Protein AF-A0AAV1V8N3-F1 (afdb_monomer)

InterPro domains:
  IPR061502 Copia/RE1/RE2-like, N-terminal domain [PF14223] (1-70)

Structure (mmCIF, N/CA/C/O backbone):
data_AF-A0AAV1V8N3-F1
#
_entry.id   AF-A0AAV1V8N3-F1
#
loop_
_atom_site.group_PDB
_atom_site.id
_atom_site.type_symbol
_atom_site.label_atom_id
_atom_site.label_alt_id
_atom_site.label_comp_id
_atom_site.label_asym_id
_atom_site.label_entity_id
_atom_site.label_seq_id
_atom_site.pdbx_PDB_ins_code
_atom_site.Cartn_x
_atom_site.Cartn_y
_atom_site.Cartn_z
_atom_site.occupancy
_atom_site.B_iso_or_equiv
_atom_site.auth_seq_id
_atom_site.auth_comp_id
_atom_site.auth_asym_id
_atom_site.auth_atom_id
_atom_site.pdbx_PDB_model_num
ATOM 1 N N . MET A 1 1 ? 32.114 -0.956 -7.779 1.00 60.34 1 MET A N 1
ATOM 2 C CA . MET A 1 1 ? 30.840 -1.568 -7.357 1.00 60.34 1 MET A CA 1
ATOM 3 C C . MET A 1 1 ? 29.993 -1.620 -8.609 1.00 60.34 1 MET A C 1
ATOM 5 O O . MET A 1 1 ? 29.752 -0.560 -9.170 1.00 60.34 1 MET A O 1
ATOM 9 N N . GLU A 1 2 ? 29.716 -2.807 -9.145 1.00 76.31 2 GLU A N 1
ATOM 10 C CA . GLU A 1 2 ? 28.837 -2.915 -10.315 1.00 76.31 2 GLU A CA 1
ATOM 11 C C . GLU A 1 2 ? 27.422 -2.522 -9.893 1.00 76.31 2 GLU A C 1
ATOM 13 O O . GLU A 1 2 ? 26.964 -2.928 -8.825 1.00 76.31 2 GLU A O 1
ATOM 18 N N . ASP A 1 3 ? 26.767 -1.681 -10.691 1.00 81.81 3 ASP A N 1
ATOM 19 C CA . ASP A 1 3 ? 25.397 -1.265 -10.419 1.00 81.81 3 ASP A CA 1
ATOM 20 C C . ASP A 1 3 ? 24.465 -2.475 -10.630 1.00 81.81 3 ASP A C 1
ATOM 22 O O . ASP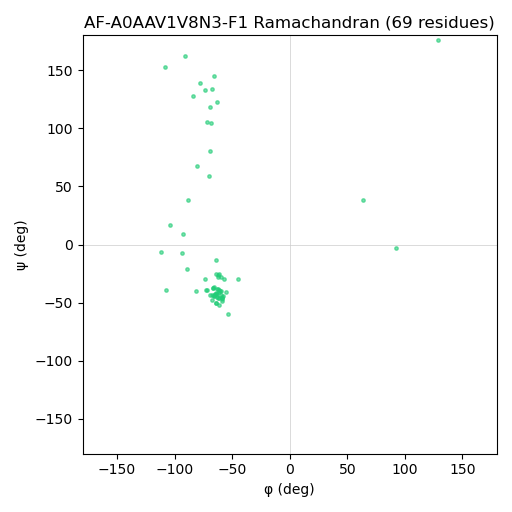 A 1 3 ? 24.397 -3.009 -11.745 1.00 81.81 3 ASP A O 1
ATOM 26 N N . PRO A 1 4 ? 23.754 -2.931 -9.580 1.00 82.19 4 PRO A N 1
ATOM 27 C CA . PRO A 1 4 ? 22.894 -4.109 -9.645 1.00 82.19 4 PRO A CA 1
ATOM 28 C C . PRO A 1 4 ? 21.704 -3.940 -10.602 1.00 82.19 4 PRO A C 1
ATOM 30 O O . PRO A 1 4 ? 21.061 -4.930 -10.943 1.00 82.19 4 PRO A O 1
ATOM 33 N N . GLN A 1 5 ? 21.416 -2.714 -11.048 1.00 82.81 5 GLN A N 1
ATOM 34 C CA . GLN A 1 5 ? 20.316 -2.388 -11.954 1.00 82.81 5 GLN A CA 1
ATOM 35 C C . GLN A 1 5 ? 20.715 -2.484 -13.431 1.00 82.81 5 GLN A C 1
ATOM 37 O O . GLN A 1 5 ? 19.858 -2.687 -14.293 1.00 82.81 5 GLN A O 1
ATOM 42 N N . LEU A 1 6 ? 22.015 -2.406 -13.749 1.00 84.38 6 LEU A N 1
ATOM 43 C CA . LEU A 1 6 ? 22.511 -2.476 -15.129 1.00 84.38 6 LEU A CA 1
ATOM 44 C C . LEU A 1 6 ? 22.058 -3.735 -15.888 1.00 84.38 6 LEU A C 1
ATOM 46 O O . LEU A 1 6 ? 21.673 -3.599 -17.051 1.00 84.38 6 LEU A O 1
ATOM 50 N N . PRO A 1 7 ? 22.037 -4.946 -15.293 1.00 89.44 7 PRO A N 1
ATOM 51 C CA . PRO A 1 7 ? 21.551 -6.142 -15.980 1.00 89.44 7 PRO A CA 1
ATOM 52 C C . PRO A 1 7 ? 20.087 -6.060 -16.437 1.00 89.44 7 PRO A C 1
ATOM 54 O O . PRO A 1 7 ? 19.738 -6.692 -17.431 1.00 89.44 7 PRO A O 1
ATOM 57 N N . LEU A 1 8 ? 19.246 -5.276 -15.754 1.00 83.69 8 LEU A N 1
ATOM 58 C CA . LEU A 1 8 ? 17.804 -5.187 -16.025 1.00 83.69 8 LEU A CA 1
ATOM 59 C C . LEU A 1 8 ? 17.500 -4.406 -17.311 1.00 83.69 8 LEU A C 1
ATOM 61 O O . LEU A 1 8 ? 16.523 -4.690 -18.002 1.00 83.69 8 LEU A O 1
ATOM 65 N N . VAL A 1 9 ? 18.369 -3.454 -17.660 1.00 89.69 9 VAL A N 1
ATOM 66 C CA . VAL A 1 9 ? 18.202 -2.564 -18.822 1.00 89.69 9 VAL A CA 1
ATOM 67 C C . VAL A 1 9 ? 19.215 -2.816 -19.935 1.00 89.69 9 VAL A C 1
ATOM 69 O O . VAL A 1 9 ? 19.085 -2.260 -21.022 1.00 89.69 9 VAL A O 1
ATOM 72 N N . ARG A 1 10 ? 20.207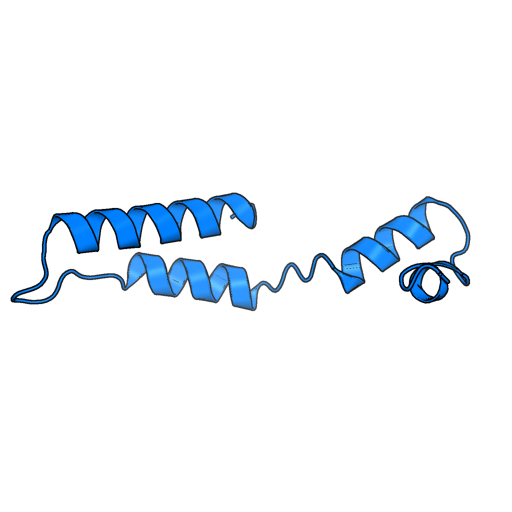 -3.688 -19.712 1.00 89.19 10 ARG A N 1
ATOM 73 C CA . ARG A 1 10 ? 21.303 -3.948 -20.664 1.00 89.19 10 ARG A CA 1
ATOM 74 C C . ARG A 1 10 ? 20.833 -4.413 -22.045 1.00 89.19 10 ARG A C 1
ATOM 76 O O . ARG A 1 10 ? 21.526 -4.177 -23.027 1.00 89.19 10 ARG A O 1
ATOM 83 N N . SER A 1 11 ? 19.691 -5.092 -22.116 1.00 88.56 11 SER A N 1
ATOM 84 C CA . SER A 1 11 ? 19.097 -5.601 -23.361 1.00 88.56 11 SER A CA 1
ATOM 85 C C . SER A 1 11 ? 17.910 -4.768 -23.858 1.00 88.56 11 SER A C 1
ATOM 87 O O . SER A 1 11 ? 17.106 -5.264 -24.649 1.00 88.56 11 SER A O 1
ATOM 89 N N . ALA A 1 12 ? 17.754 -3.536 -23.368 1.00 92.50 12 ALA A N 1
ATOM 90 C CA . ALA A 1 12 ? 16.690 -2.641 -23.795 1.00 92.50 12 ALA A CA 1
ATOM 91 C C . ALA A 1 12 ? 16.993 -1.984 -25.152 1.00 92.50 12 ALA A C 1
ATOM 93 O O . ALA A 1 12 ? 18.105 -1.520 -25.401 1.00 92.50 12 ALA A O 1
ATOM 94 N N . ASN A 1 13 ? 15.980 -1.880 -26.010 1.00 91.81 13 ASN A N 1
ATOM 95 C CA . ASN A 1 13 ? 16.074 -1.317 -27.362 1.00 91.81 13 ASN A CA 1
ATOM 96 C C . ASN A 1 13 ? 15.841 0.206 -27.395 1.00 91.81 13 ASN A C 1
ATOM 98 O O . ASN A 1 13 ? 15.200 0.732 -28.304 1.00 91.81 13 ASN A O 1
ATOM 102 N N . GLY A 1 14 ? 16.341 0.919 -26.385 1.00 92.81 14 GLY A N 1
ATOM 103 C CA . GLY A 1 14 ? 16.206 2.369 -26.246 1.00 92.81 14 GLY A CA 1
ATOM 104 C C . GLY A 1 14 ? 15.680 2.803 -24.881 1.00 92.81 14 GLY A C 1
ATOM 105 O O . GLY A 1 14 ? 15.340 1.983 -24.030 1.00 92.81 14 GLY A O 1
ATOM 106 N N . ALA A 1 15 ? 15.614 4.121 -24.679 1.00 92.00 15 ALA A N 1
ATOM 107 C CA . ALA A 1 15 ? 15.284 4.721 -23.386 1.00 92.00 15 ALA A CA 1
ATOM 108 C C . ALA A 1 15 ? 13.888 4.332 -22.877 1.00 92.00 15 ALA A C 1
ATOM 110 O O . ALA A 1 15 ? 13.725 4.068 -21.691 1.00 92.00 15 ALA A O 1
ATOM 111 N N . HIS A 1 16 ? 12.898 4.254 -23.771 1.00 92.25 16 HIS A N 1
ATOM 112 C CA . HIS A 1 16 ? 11.537 3.877 -23.393 1.00 92.25 16 HIS A CA 1
ATOM 113 C C . HIS A 1 16 ? 11.451 2.412 -22.935 1.00 92.25 16 HIS A C 1
ATOM 115 O O . HIS A 1 16 ? 10.934 2.151 -21.85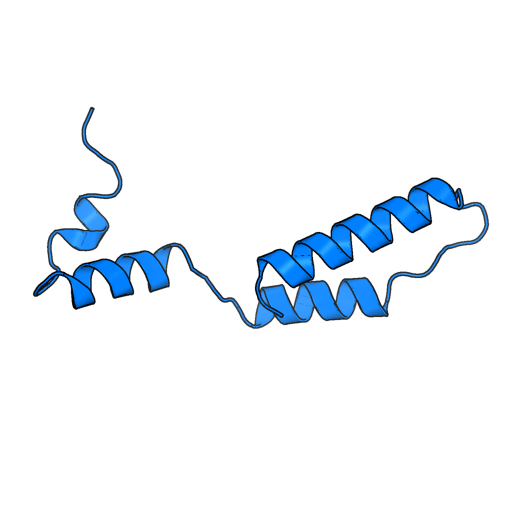8 1.00 92.25 16 HIS A O 1
ATOM 121 N N . ASP A 1 17 ? 12.036 1.473 -23.690 1.00 92.50 17 ASP A N 1
ATOM 122 C CA . ASP A 1 17 ? 12.086 0.048 -23.312 1.00 92.50 17 ASP A CA 1
ATOM 123 C C . ASP A 1 17 ? 12.874 -0.158 -22.005 1.00 92.50 17 ASP A C 1
ATOM 125 O O . ASP A 1 17 ? 12.476 -0.934 -21.142 1.00 92.50 17 ASP A O 1
ATOM 129 N N . ALA A 1 18 ? 13.963 0.593 -21.805 1.00 92.06 18 ALA A N 1
ATOM 130 C CA . ALA A 1 18 ? 14.724 0.553 -20.558 1.00 92.06 18 ALA A CA 1
ATOM 131 C C . ALA A 1 18 ? 13.875 1.020 -19.367 1.00 92.06 18 ALA A C 1
ATOM 133 O O . ALA A 1 18 ? 13.858 0.357 -18.330 1.00 92.06 18 ALA A O 1
ATOM 134 N N . TRP A 1 19 ? 13.146 2.127 -19.530 1.00 89.88 19 TRP A N 1
ATOM 135 C CA . TRP A 1 19 ? 12.263 2.662 -18.499 1.00 89.88 19 TRP A CA 1
ATOM 136 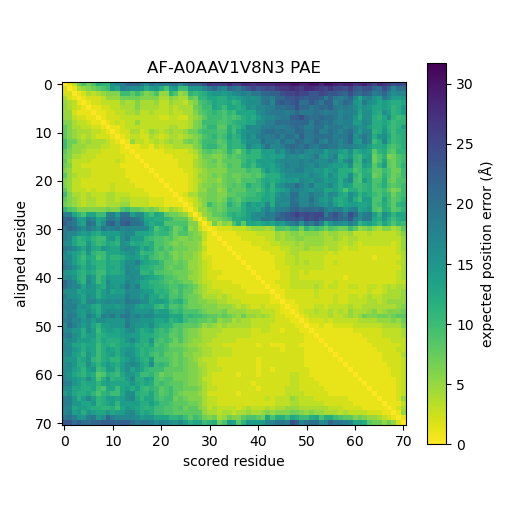C C . TRP A 1 19 ? 11.116 1.703 -18.178 1.00 89.88 19 TRP A C 1
ATOM 138 O O . TRP A 1 19 ? 10.962 1.332 -17.023 1.00 89.88 19 TRP A O 1
ATOM 148 N N . SER A 1 20 ? 10.393 1.201 -19.183 1.00 87.56 20 SER A N 1
ATOM 149 C CA . SER A 1 20 ? 9.272 0.273 -18.975 1.00 87.56 20 SER A CA 1
ATOM 150 C C . SER A 1 20 ? 9.686 -1.054 -18.329 1.00 87.56 20 SER A C 1
ATOM 152 O O . SER A 1 20 ? 8.895 -1.672 -17.621 1.00 87.56 20 SER A O 1
ATOM 154 N N . ARG A 1 21 ? 10.929 -1.512 -18.531 1.00 88.88 21 ARG A N 1
ATOM 155 C CA . ARG A 1 21 ? 11.461 -2.695 -17.832 1.00 88.88 21 ARG A CA 1
ATOM 156 C C . ARG A 1 21 ? 11.764 -2.425 -16.364 1.00 88.88 21 ARG A C 1
ATOM 158 O O . ARG A 1 21 ? 11.514 -3.296 -15.535 1.00 88.88 21 ARG A O 1
ATOM 165 N N . LEU A 1 22 ? 12.300 -1.248 -16.045 1.00 86.25 22 LEU A N 1
ATOM 166 C CA . LEU A 1 22 ? 12.483 -0.824 -14.655 1.00 86.25 22 LEU A CA 1
ATOM 167 C C . LEU A 1 22 ? 11.127 -0.644 -13.970 1.00 86.25 22 LEU A C 1
ATOM 169 O O . LEU A 1 22 ? 10.943 -1.136 -12.861 1.00 86.25 22 LEU A O 1
ATOM 173 N N . GLU A 1 23 ? 10.174 -0.029 -14.667 1.00 82.88 23 GLU A N 1
ATOM 174 C CA . GLU A 1 23 ? 8.776 0.098 -14.257 1.00 82.88 23 GLU A CA 1
ATOM 175 C C . GLU A 1 23 ? 8.197 -1.287 -13.932 1.00 82.88 23 GLU A C 1
ATOM 177 O O . GLU A 1 23 ? 7.930 -1.580 -12.779 1.00 82.88 23 GLU A O 1
ATOM 182 N N . GLY A 1 24 ? 8.163 -2.236 -14.871 1.00 78.00 24 GLY A N 1
ATOM 183 C CA . GLY A 1 24 ? 7.612 -3.572 -14.598 1.00 78.00 24 GLY A CA 1
ATOM 184 C C . GLY A 1 24 ? 8.336 -4.378 -13.502 1.00 78.00 24 GLY A C 1
ATOM 185 O O . GLY A 1 24 ? 7.732 -5.258 -12.884 1.00 78.00 24 GLY A O 1
ATOM 186 N N . GLN A 1 25 ? 9.620 -4.106 -13.250 1.00 79.62 25 GLN A N 1
ATOM 187 C CA . GLN A 1 25 ? 10.401 -4.795 -12.218 1.00 79.62 25 GLN A CA 1
ATOM 188 C C . GLN A 1 25 ? 10.165 -4.221 -10.813 1.00 79.62 25 GLN A C 1
ATOM 190 O O . GLN A 1 25 ? 10.115 -4.987 -9.844 1.00 79.62 25 GLN A O 1
ATOM 195 N N . PHE A 1 26 ? 10.063 -2.895 -10.695 1.00 76.50 26 PHE A N 1
ATOM 196 C CA . PHE A 1 26 ? 10.006 -2.177 -9.415 1.00 76.50 26 PHE A CA 1
ATOM 197 C C . PHE A 1 26 ? 8.622 -1.626 -9.106 1.00 76.50 26 PHE A C 1
ATOM 199 O O . PHE A 1 26 ? 8.155 -1.729 -7.973 1.00 76.50 26 PHE A O 1
ATOM 206 N N . GLU A 1 27 ? 7.938 -1.121 -10.119 1.00 69.25 27 GLU A N 1
ATOM 207 C CA . GLU A 1 27 ? 6.522 -0.793 -10.099 1.00 69.25 27 GLU A CA 1
ATOM 208 C C . GLU A 1 27 ? 5.724 -2.083 -10.317 1.00 69.25 27 GLU A C 1
ATOM 210 O O . GLU A 1 27 ? 5.038 -2.313 -11.313 1.00 69.25 27 GLU A O 1
ATOM 215 N N . LYS A 1 28 ? 5.805 -2.976 -9.322 1.00 60.75 28 LYS A N 1
ATOM 216 C CA . LYS A 1 28 ? 4.738 -3.949 -9.103 1.00 60.75 28 LYS A CA 1
ATOM 217 C C . LYS A 1 28 ? 3.538 -3.171 -8.603 1.00 60.75 28 LYS A C 1
ATOM 219 O O . LYS A 1 28 ? 3.235 -3.153 -7.414 1.00 60.75 28 LYS A O 1
ATOM 224 N N . ASP A 1 29 ? 2.835 -2.575 -9.550 1.00 63.16 29 ASP A N 1
ATOM 225 C CA . ASP A 1 29 ? 1.498 -2.036 -9.399 1.00 63.16 29 ASP A CA 1
ATOM 226 C C . ASP A 1 29 ? 0.535 -3.222 -9.238 1.00 63.16 29 ASP A C 1
ATOM 228 O O . ASP A 1 29 ? -0.325 -3.530 -10.065 1.00 63.16 29 ASP A O 1
ATOM 232 N N . SER A 1 30 ? 0.777 -4.025 -8.203 1.00 68.81 30 SER A N 1
ATOM 233 C CA . SER A 1 30 ? 0.047 -5.247 -7.984 1.00 68.81 30 SER A CA 1
ATOM 234 C C . SER A 1 30 ? -1.332 -4.783 -7.549 1.00 68.81 30 SER A C 1
ATOM 236 O O . SER A 1 30 ? -1.559 -4.280 -6.450 1.00 68.81 30 SER A O 1
ATOM 238 N N . LEU A 1 31 ? -2.286 -4.913 -8.468 1.00 70.44 31 LEU A N 1
ATOM 239 C CA . LEU A 1 31 ? -3.708 -4.731 -8.204 1.00 70.44 31 LEU A CA 1
ATOM 240 C C . LEU A 1 31 ? -4.106 -5.448 -6.899 1.00 70.44 31 LEU A C 1
ATOM 242 O O . LEU A 1 31 ? -5.007 -5.004 -6.193 1.00 70.44 31 LEU A O 1
ATOM 246 N N . ALA A 1 32 ? -3.401 -6.536 -6.566 1.00 81.06 32 ALA A N 1
ATOM 247 C CA . ALA A 1 32 ? -3.513 -7.259 -5.313 1.00 81.06 32 ALA A CA 1
ATOM 248 C C . ALA A 1 32 ? -3.089 -6.435 -4.083 1.00 81.06 32 ALA A C 1
ATOM 250 O O . ALA A 1 32 ? -3.82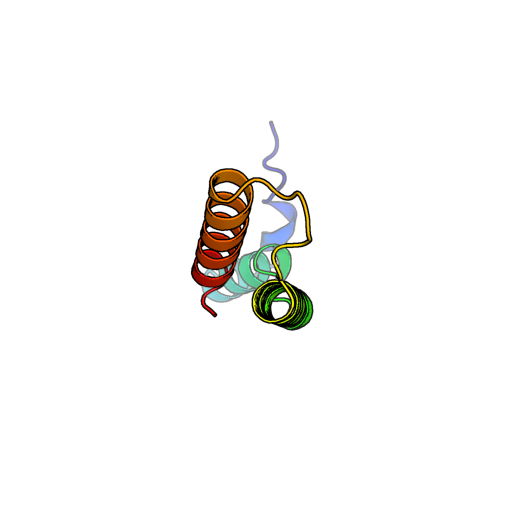6 -6.465 -3.103 1.00 81.06 32 ALA A O 1
ATOM 251 N N . ASP A 1 33 ? -1.997 -5.669 -4.123 1.00 82.12 33 ASP A N 1
ATOM 252 C CA . ASP A 1 33 ? -1.549 -4.791 -3.031 1.00 82.12 33 ASP A CA 1
ATOM 253 C C . ASP A 1 33 ? -2.492 -3.598 -2.852 1.00 82.12 33 ASP A C 1
ATOM 255 O O . ASP A 1 33 ? -2.931 -3.321 -1.733 1.00 82.12 33 ASP A O 1
ATOM 259 N N . LYS A 1 34 ? -2.928 -2.967 -3.953 1.00 84.69 34 LYS A N 1
ATOM 260 C CA . LYS A 1 34 ? -3.965 -1.915 -3.912 1.00 84.69 34 LYS A CA 1
ATOM 261 C C . LYS A 1 34 ? -5.271 -2.448 -3.313 1.00 84.69 34 LYS A C 1
ATOM 263 O O . LYS A 1 34 ? -5.872 -1.834 -2.428 1.00 84.69 34 LYS A O 1
ATOM 268 N N . LEU A 1 35 ? -5.708 -3.628 -3.757 1.00 87.62 35 LEU A N 1
ATOM 269 C CA . LEU A 1 35 ? -6.908 -4.298 -3.254 1.00 87.62 35 LEU A CA 1
ATOM 270 C C . LEU A 1 35 ? -6.754 -4.737 -1.792 1.00 87.62 35 LEU A C 1
ATOM 272 O O . LEU A 1 35 ? -7.715 -4.652 -1.025 1.00 87.62 35 LEU A O 1
ATOM 276 N N . PHE A 1 36 ? -5.568 -5.195 -1.397 1.00 89.88 36 PHE A N 1
ATOM 277 C CA . PHE A 1 36 ? -5.241 -5.569 -0.027 1.00 89.88 36 PHE A CA 1
ATOM 278 C C . PHE A 1 36 ? -5.321 -4.358 0.904 1.00 89.88 36 PHE A C 1
ATOM 280 O O . PHE A 1 36 ? -6.036 -4.424 1.906 1.00 89.88 36 PHE A O 1
ATOM 287 N N . LEU A 1 37 ? -4.678 -3.242 0.545 1.00 92.12 37 LEU A N 1
ATOM 288 C CA . LEU A 1 37 ? -4.694 -2.002 1.324 1.00 92.12 37 LEU A CA 1
ATOM 289 C C . LEU A 1 37 ? -6.110 -1.435 1.453 1.00 92.12 37 LEU A C 1
ATOM 291 O O . LEU A 1 37 ? -6.552 -1.167 2.571 1.00 92.12 37 LEU A O 1
ATOM 295 N N . ARG A 1 38 ? -6.878 -1.369 0.356 1.00 90.94 38 ARG A N 1
ATOM 296 C CA . ARG A 1 38 ? -8.288 -0.939 0.398 1.00 90.94 38 ARG A CA 1
ATOM 297 C C . ARG A 1 38 ? -9.137 -1.830 1.304 1.00 90.94 38 ARG A C 1
ATOM 299 O O . ARG A 1 38 ? -9.866 -1.327 2.154 1.00 90.94 38 ARG A O 1
ATOM 306 N N . ARG A 1 39 ? -9.023 -3.159 1.179 1.00 94.81 39 ARG A N 1
ATOM 307 C CA . ARG A 1 39 ? -9.752 -4.105 2.047 1.00 94.81 39 ARG A CA 1
ATOM 308 C C . ARG A 1 39 ? -9.362 -3.945 3.512 1.00 94.81 39 ARG A C 1
ATOM 310 O O . ARG A 1 39 ? -10.238 -4.019 4.370 1.00 94.81 39 ARG A O 1
ATOM 317 N N . ARG A 1 40 ? -8.074 -3.748 3.798 1.00 94.88 40 ARG A N 1
ATOM 318 C CA . ARG A 1 40 ? -7.556 -3.556 5.155 1.00 94.88 40 ARG A CA 1
ATOM 319 C C . ARG A 1 40 ? -8.064 -2.252 5.763 1.00 94.88 40 ARG A C 1
ATOM 321 O O . ARG A 1 40 ? -8.518 -2.284 6.899 1.00 94.88 40 ARG A O 1
ATOM 328 N N . PHE A 1 41 ? -8.056 -1.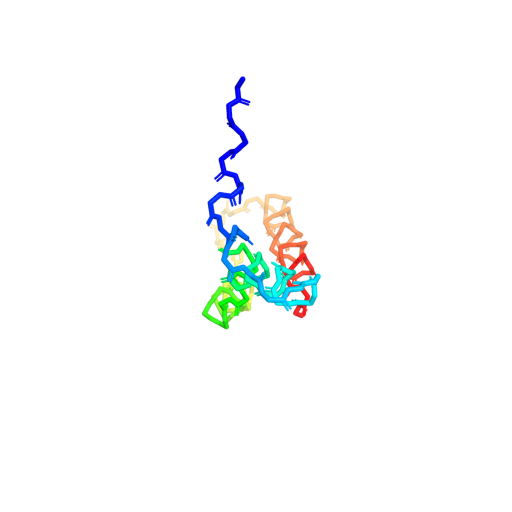159 5.003 1.00 93.81 41 PHE A N 1
ATOM 329 C CA . PHE A 1 41 ? -8.604 0.129 5.426 1.00 93.81 41 PHE A CA 1
ATOM 330 C C . PHE A 1 41 ? -10.107 0.038 5.708 1.00 93.81 41 PHE A C 1
ATOM 332 O O . PHE A 1 41 ? -10.538 0.339 6.814 1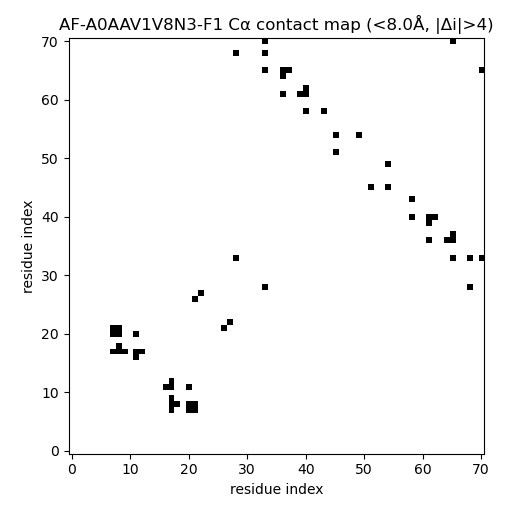.00 93.81 41 PHE A O 1
ATOM 339 N N . SER A 1 42 ? -10.909 -0.480 4.770 1.00 93.62 42 SER A N 1
ATOM 340 C CA . SER A 1 42 ? -12.367 -0.592 4.954 1.00 93.62 42 SER A CA 1
ATOM 341 C C . SER A 1 42 ? -12.781 -1.532 6.090 1.00 93.62 42 SER A C 1
ATOM 343 O O . SER A 1 42 ? -13.882 -1.408 6.620 1.00 93.62 42 SER A O 1
ATOM 345 N N . ARG A 1 43 ? -11.936 -2.509 6.441 1.00 96.12 43 ARG A N 1
ATOM 346 C CA . ARG A 1 43 ? -12.183 -3.442 7.550 1.00 96.12 43 ARG A CA 1
ATOM 347 C C . ARG A 1 43 ? -11.569 -2.989 8.869 1.00 96.12 43 ARG A C 1
ATOM 349 O O . ARG A 1 43 ? -11.808 -3.656 9.872 1.00 96.12 43 ARG A O 1
ATOM 356 N N . ALA A 1 44 ? -10.777 -1.919 8.887 1.00 94.94 44 ALA A N 1
ATOM 357 C CA . ALA A 1 44 ? -10.155 -1.436 10.106 1.00 94.94 44 ALA A CA 1
ATOM 358 C C . ALA A 1 44 ? -11.238 -0.884 11.039 1.00 94.94 44 ALA A C 1
ATOM 360 O O . ALA A 1 44 ? -11.785 0.192 10.821 1.00 94.94 44 ALA A O 1
ATOM 361 N N . LYS A 1 45 ? -11.553 -1.662 12.072 1.00 95.38 45 LYS A N 1
ATOM 362 C CA . LYS A 1 45 ? -12.401 -1.258 13.187 1.00 95.38 45 LYS A CA 1
ATOM 363 C C . LYS A 1 45 ? -11.543 -1.086 14.432 1.00 95.38 45 LYS A C 1
ATOM 365 O O . LYS A 1 45 ? -10.445 -1.643 14.510 1.00 95.38 45 LYS A O 1
ATOM 370 N N . MET A 1 46 ? -12.015 -0.230 15.325 1.00 96.12 46 MET A N 1
ATOM 371 C CA . MET A 1 46 ? -11.483 -0.096 16.673 1.00 96.12 46 MET A CA 1
ATOM 372 C C . MET A 1 46 ? -12.165 -1.165 17.521 1.00 96.12 46 MET A C 1
ATOM 374 O O . MET A 1 46 ? -13.391 -1.286 17.456 1.00 96.12 46 MET A O 1
ATOM 378 N N . GLU A 1 47 ? -11.384 -1.967 18.229 1.00 94.38 47 GLU A N 1
ATOM 379 C CA . GLU A 1 47 ? -11.902 -3.026 19.093 1.00 94.38 47 GLU A CA 1
ATOM 380 C C . GLU A 1 47 ? -12.115 -2.497 20.519 1.00 94.38 47 GLU A C 1
ATOM 382 O O . GLU A 1 47 ? -11.584 -1.452 20.910 1.00 94.38 47 GLU A O 1
ATOM 387 N N . ASP A 1 48 ? -12.909 -3.213 21.313 1.00 93.69 48 ASP A N 1
ATOM 388 C CA . ASP A 1 48 ? -13.144 -2.838 22.706 1.00 93.69 48 ASP A CA 1
ATOM 389 C C . ASP A 1 48 ? -11.836 -2.911 23.508 1.00 93.69 48 ASP A C 1
ATOM 391 O O . ASP A 1 48 ? -11.193 -3.958 23.595 1.00 93.69 48 ASP A O 1
ATOM 395 N N . GLY A 1 49 ? -11.461 -1.788 24.123 1.00 93.06 49 GLY A N 1
ATOM 396 C CA . GLY A 1 49 ? -10.215 -1.655 24.880 1.00 93.06 49 GLY A CA 1
ATOM 397 C C . GLY A 1 49 ? -9.023 -1.130 24.076 1.00 93.06 49 GLY A C 1
ATOM 398 O O . GLY A 1 49 ? -7.977 -0.897 24.680 1.00 93.06 49 GLY A O 1
ATOM 399 N N . ASP A 1 50 ? -9.170 -0.891 22.768 1.00 93.69 50 ASP A N 1
ATOM 400 C CA . ASP A 1 50 ? -8.152 -0.194 21.977 1.00 93.69 50 ASP A CA 1
ATOM 401 C C . ASP A 1 50 ? -8.006 1.268 22.430 1.00 93.69 50 ASP A C 1
ATOM 403 O O . ASP A 1 50 ? -8.983 1.950 22.760 1.00 93.69 50 ASP A O 1
ATOM 407 N N . ASP A 1 51 ? -6.778 1.785 22.373 1.00 97.06 51 ASP A N 1
ATOM 408 C CA . ASP A 1 51 ? -6.541 3.217 22.510 1.00 97.06 51 ASP A CA 1
ATOM 409 C C . ASP A 1 51 ? -6.971 3.968 21.237 1.00 97.06 51 ASP A C 1
ATOM 411 O O . ASP A 1 51 ? -6.631 3.611 20.103 1.00 97.06 51 ASP A O 1
ATOM 415 N N . VAL A 1 52 ? -7.714 5.060 21.431 1.00 96.44 52 VAL A N 1
ATOM 416 C CA . VAL A 1 52 ? -8.261 5.867 20.331 1.00 96.44 52 VAL A CA 1
ATOM 417 C C . VAL A 1 52 ? -7.146 6.485 19.484 1.00 96.44 52 VAL A C 1
ATOM 419 O O . VAL A 1 52 ? -7.273 6.558 18.259 1.00 96.44 52 VAL A O 1
ATOM 422 N N . MET A 1 53 ? -6.049 6.932 20.100 1.00 97.62 53 MET A N 1
ATOM 423 C CA . MET A 1 53 ? -4.948 7.566 19.374 1.00 97.62 53 MET A CA 1
ATOM 424 C C . MET A 1 53 ? -4.156 6.546 18.559 1.00 97.62 53 MET A C 1
ATOM 426 O O . MET A 1 53 ? -3.803 6.832 17.412 1.00 97.62 53 MET A O 1
ATOM 430 N N . GLU A 1 54 ? -3.932 5.346 19.092 1.00 96.31 54 GLU A N 1
ATOM 431 C CA . GLU A 1 54 ? -3.350 4.238 18.329 1.00 96.31 54 GLU A CA 1
ATOM 432 C C . GLU A 1 54 ? -4.211 3.874 17.116 1.00 96.31 54 GLU A C 1
ATOM 434 O O . GLU A 1 54 ? -3.688 3.733 16.003 1.00 96.31 54 GLU A O 1
ATOM 439 N N . HIS A 1 55 ? -5.534 3.804 17.289 1.00 97.00 55 HIS A N 1
ATOM 440 C CA . HIS A 1 55 ? -6.446 3.535 16.182 1.00 97.00 55 HIS A CA 1
ATOM 441 C C . HIS A 1 55 ? -6.392 4.634 15.108 1.00 97.00 55 HIS A C 1
ATOM 443 O O . HIS A 1 55 ? -6.267 4.335 13.918 1.00 97.00 55 HIS A O 1
ATOM 449 N N . ILE A 1 56 ? -6.415 5.911 15.506 1.00 97.31 56 ILE A N 1
ATOM 450 C CA . ILE A 1 56 ? -6.294 7.044 14.576 1.00 97.31 56 ILE A CA 1
ATOM 451 C C . ILE A 1 56 ? -4.979 6.972 13.793 1.00 97.31 56 ILE A C 1
ATOM 453 O O . ILE A 1 56 ? -4.982 7.152 12.574 1.00 97.31 56 ILE A O 1
ATOM 457 N N . ASN A 1 57 ? -3.862 6.689 14.465 1.00 97.12 57 ASN A N 1
ATOM 458 C CA . ASN A 1 57 ? -2.559 6.577 13.811 1.00 97.12 57 ASN A CA 1
ATOM 459 C C . ASN A 1 57 ? -2.535 5.418 12.807 1.00 97.12 57 ASN A C 1
ATOM 461 O O . ASN A 1 57 ? -2.094 5.602 11.676 1.00 97.12 57 ASN A O 1
ATOM 465 N N . LYS A 1 58 ? -3.104 4.260 13.162 1.00 95.50 58 LYS A N 1
ATOM 466 C CA . LYS A 1 58 ? -3.251 3.112 12.255 1.00 95.50 58 LYS A CA 1
ATOM 467 C C . LYS A 1 58 ? -4.038 3.468 10.990 1.00 95.50 58 LYS A C 1
ATOM 469 O O . LYS A 1 58 ? -3.631 3.083 9.895 1.00 95.50 58 LYS A O 1
ATOM 474 N N . ILE A 1 59 ? -5.151 4.194 11.123 1.00 96.88 59 ILE A N 1
ATOM 475 C CA . ILE A 1 59 ? -5.961 4.634 9.977 1.00 96.88 59 ILE A CA 1
ATOM 476 C C . ILE A 1 59 ? -5.192 5.634 9.107 1.00 96.88 59 ILE A C 1
ATOM 478 O O . ILE A 1 59 ? -5.198 5.488 7.886 1.00 96.88 59 ILE A O 1
ATOM 482 N N . LYS A 1 60 ? -4.489 6.602 9.711 1.00 96.94 60 LYS A N 1
ATOM 483 C CA . LYS A 1 60 ? -3.648 7.566 8.980 1.00 96.94 60 LYS A CA 1
ATOM 484 C C . LYS A 1 60 ? -2.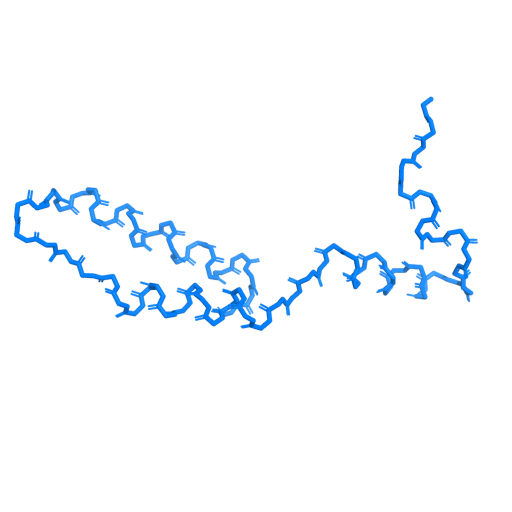560 6.872 8.167 1.00 96.94 60 LYS A C 1
ATOM 486 O O . LYS A 1 60 ? -2.463 7.112 6.971 1.00 96.94 60 LYS A O 1
ATOM 491 N N . THR A 1 61 ? -1.825 5.945 8.778 1.00 96.38 61 THR A N 1
ATOM 492 C CA . THR A 1 61 ? -0.788 5.176 8.078 1.00 96.38 61 THR A CA 1
ATOM 493 C C . THR A 1 61 ? -1.363 4.369 6.914 1.00 96.38 61 THR A C 1
ATOM 495 O O . THR A 1 61 ? -0.751 4.300 5.853 1.00 96.38 61 THR A O 1
ATOM 498 N N . LEU A 1 62 ? -2.548 3.769 7.069 1.00 94.94 62 LEU A N 1
ATOM 499 C CA . LEU A 1 62 ? -3.198 3.059 5.963 1.00 94.94 62 LEU A CA 1
ATOM 500 C C . LEU A 1 62 ? -3.629 4.006 4.835 1.00 94.94 62 LEU A C 1
ATOM 502 O O . LEU A 1 62 ? -3.524 3.628 3.673 1.00 94.94 62 LEU A O 1
ATOM 506 N N . ALA A 1 63 ? -4.094 5.215 5.157 1.00 94.00 63 ALA A N 1
ATOM 507 C CA . ALA A 1 63 ? -4.440 6.223 4.156 1.00 94.00 63 ALA A CA 1
ATOM 508 C C . ALA A 1 63 ? -3.202 6.701 3.377 1.00 94.00 63 ALA A C 1
ATOM 510 O O . ALA A 1 63 ? -3.237 6.736 2.153 1.00 94.00 63 ALA A O 1
ATOM 511 N N . GLU A 1 64 ? -2.093 6.974 4.068 1.00 94.81 64 GLU A N 1
ATOM 512 C CA . GLU A 1 64 ? -0.808 7.337 3.448 1.00 94.81 64 GLU A CA 1
ATOM 513 C C . GLU A 1 64 ? -0.281 6.222 2.534 1.00 94.81 64 GLU A C 1
ATOM 515 O O . GLU A 1 64 ? 0.210 6.488 1.441 1.00 94.81 64 GLU A O 1
ATOM 520 N N . GLN A 1 65 ? -0.425 4.957 2.942 1.00 90.44 65 GLN A N 1
ATOM 521 C CA . GLN A 1 65 ? -0.046 3.810 2.112 1.00 90.44 65 GLN A CA 1
ATOM 522 C C . GLN A 1 65 ? -0.911 3.676 0.855 1.00 90.44 65 GLN A C 1
ATOM 524 O O . GLN A 1 65 ? -0.394 3.272 -0.182 1.00 90.44 65 GLN A O 1
ATOM 529 N N . ILE A 1 66 ? -2.209 3.988 0.936 1.00 88.75 66 ILE A N 1
ATOM 530 C CA . ILE A 1 66 ? -3.119 3.990 -0.222 1.00 88.75 66 ILE A CA 1
ATOM 531 C C . ILE A 1 66 ? -2.746 5.116 -1.197 1.00 88.75 66 ILE A C 1
ATOM 533 O O . ILE A 1 66 ? -2.666 4.870 -2.399 1.00 88.75 66 ILE A O 1
ATOM 537 N N . ASP A 1 67 ? -2.458 6.312 -0.683 1.00 88.38 67 ASP A N 1
ATOM 538 C CA . ASP A 1 67 ? -2.046 7.464 -1.494 1.00 88.38 67 ASP A CA 1
ATOM 539 C C . ASP A 1 67 ? -0.703 7.204 -2.202 1.00 88.38 67 ASP A C 1
ATOM 541 O O . ASP A 1 67 ? -0.563 7.432 -3.403 1.00 88.38 67 ASP A O 1
ATOM 545 N N . ALA A 1 68 ? 0.259 6.597 -1.496 1.00 85.94 68 ALA A N 1
ATOM 546 C CA . ALA A 1 68 ? 1.568 6.242 -2.048 1.00 85.94 68 ALA A CA 1
ATOM 547 C C . ALA A 1 68 ? 1.506 5.226 -3.204 1.00 85.94 68 ALA A C 1
ATOM 549 O O . ALA A 1 68 ? 2.400 5.218 -4.048 1.00 85.94 68 ALA A O 1
ATOM 550 N N . VAL A 1 69 ? 0.469 4.379 -3.263 1.00 80.88 69 VAL A N 1
ATOM 551 C CA . VAL A 1 69 ? 0.242 3.447 -4.387 1.00 80.88 69 VAL A CA 1
ATOM 552 C C . VAL A 1 69 ? -0.670 4.033 -5.477 1.00 80.88 69 VAL A C 1
ATOM 554 O O . VAL A 1 69 ? -1.089 3.309 -6.383 1.00 80.88 69 VAL A O 1
ATOM 557 N N . GLY A 1 70 ? -1.000 5.327 -5.405 1.00 71.00 70 GLY A N 1
ATOM 558 C CA . GLY A 1 70 ? -1.791 6.038 -6.412 1.00 71.00 70 GLY A CA 1
ATOM 559 C C . GLY A 1 70 ? -3.221 5.510 -6.553 1.00 71.00 70 GLY A C 1
ATOM 560 O O . GLY A 1 70 ? -3.711 5.367 -7.677 1.00 71.00 70 GLY A O 1
ATOM 561 N N . ALA A 1 71 ? -3.858 5.135 -5.437 1.00 60.50 71 ALA A N 1
ATOM 562 C CA . ALA A 1 71 ? -5.181 4.505 -5.401 1.00 60.50 71 ALA A CA 1
ATOM 563 C C . ALA A 1 71 ? -6.272 5.389 -4.793 1.00 60.50 71 ALA A C 1
ATOM 565 O O . ALA A 1 71 ? -6.005 6.146 -3.843 1.00 60.50 71 ALA A O 1
#

Secondary structure (DSSP, 8-state):
---TTHHHHTT-SSHHHHHHHHHHHH----HHHHHHHHHHHHH--PPTT--HHHHHHHHHHHHHHHHHTT-

Organism: NCBI:txid2874970

Foldseek 3Di:
DDDPLCVQQVPAPDDVSSVVSVCVVVVCLPVCQLVVLVVCLVPLDADPPDDPVVSVVVNVVSVVVNVVSVD

pLDDT: mean 87.51, std 9.65, range [60.34, 97.62]

Mean predicted aligned error: 8.47 Å

Sequence (71 aa):
MEDPQLPLVRSANGAHDAWSRLEGQFEKDSLADKLFLRRRFSRAKMEDGDDVMEHINKIKTLAEQIDAVGA

Radius of gyration: 18.69 Å; Cα contacts (8 Å, |Δi|>4): 32; chains: 1; bounding box: 44×15×52 Å

Solvent-accessible surface area (backbone atoms only — not comp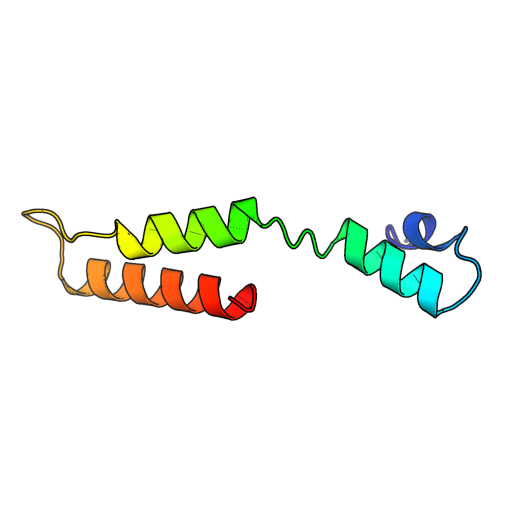arable to full-atom values): 4374 Å² total; per-residue (Å²): 132,84,65,86,62,52,76,74,37,69,84,40,91,45,71,66,52,28,47,53,44,49,38,64,70,70,56,66,78,43,65,63,56,58,50,46,49,52,53,51,54,77,64,64,70,84,58,96,87,60,57,67,67,61,48,51,50,54,53,50,53,47,51,52,54,35,53,76,69,75,102